Protein AF-A0ABC8S1B5-F1 (afdb_monomer)

Radius of gyration: 16.64 Å; Cα contacts (8 Å, |Δi|>4): 129; chains: 1; bounding box: 40×31×51 Å

Structure (mmCIF, N/CA/C/O backbone):
data_AF-A0ABC8S1B5-F1
#
_entry.id   AF-A0ABC8S1B5-F1
#
loop_
_atom_site.group_PDB
_atom_site.id
_atom_site.type_symbol
_atom_site.label_atom_id
_atom_site.label_alt_id
_atom_site.label_comp_id
_atom_site.label_asym_id
_atom_site.label_entity_id
_a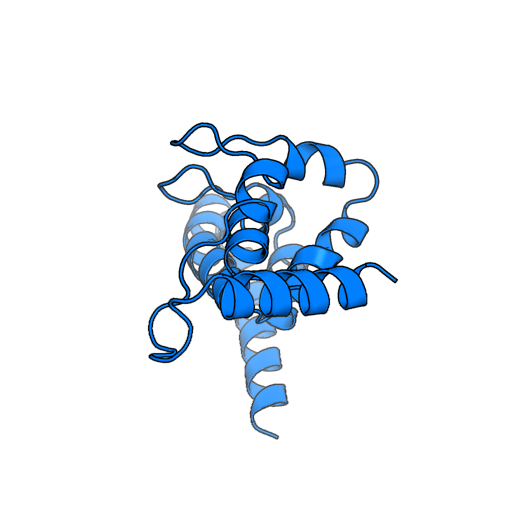tom_site.label_seq_id
_atom_site.pdbx_PDB_ins_code
_atom_site.Cartn_x
_atom_site.Cartn_y
_atom_site.Cartn_z
_atom_site.occupancy
_atom_site.B_iso_or_equiv
_atom_site.auth_seq_id
_atom_site.auth_comp_id
_atom_site.auth_asym_id
_atom_site.auth_atom_id
_atom_site.pdbx_PDB_model_num
ATOM 1 N N . MET A 1 1 ? -24.328 5.569 -9.642 1.00 61.81 1 MET A N 1
ATOM 2 C CA . MET A 1 1 ? -25.009 5.426 -8.334 1.00 61.81 1 MET A CA 1
ATOM 3 C C . MET A 1 1 ? -24.309 4.412 -7.417 1.00 61.81 1 MET A C 1
ATOM 5 O O . MET A 1 1 ? -23.903 4.820 -6.341 1.00 61.81 1 MET A O 1
ATOM 9 N N . MET A 1 2 ? -24.075 3.150 -7.817 1.00 75.75 2 MET A N 1
ATOM 10 C CA . MET A 1 2 ? -23.430 2.131 -6.950 1.00 75.75 2 MET A CA 1
ATOM 11 C C . MET A 1 2 ? -21.993 2.466 -6.495 1.00 75.75 2 MET A C 1
ATOM 13 O O . MET A 1 2 ? -21.678 2.296 -5.325 1.00 75.75 2 MET A O 1
ATOM 17 N N . HIS A 1 3 ? -21.146 3.013 -7.377 1.00 82.62 3 HIS A N 1
ATOM 18 C CA . HIS A 1 3 ? -19.758 3.378 -7.037 1.00 82.62 3 HIS A CA 1
ATOM 19 C C . HIS A 1 3 ? -19.662 4.420 -5.908 1.00 82.62 3 HIS A C 1
ATOM 21 O O . HIS A 1 3 ? -18.825 4.318 -5.022 1.00 82.62 3 HIS A O 1
ATOM 27 N N . HIS A 1 4 ? -20.565 5.404 -5.909 1.00 86.19 4 HIS A N 1
ATOM 28 C CA . HIS A 1 4 ? -20.607 6.444 -4.882 1.00 86.19 4 HIS A CA 1
ATOM 29 C C . HIS A 1 4 ? -20.958 5.872 -3.502 1.00 86.19 4 HIS A C 1
ATOM 31 O O . HIS A 1 4 ? -20.300 6.191 -2.519 1.00 86.19 4 HIS A O 1
ATOM 37 N N . HIS A 1 5 ? -21.939 4.966 -3.442 1.00 89.88 5 HIS A N 1
ATOM 38 C CA . HIS A 1 5 ? -22.313 4.295 -2.195 1.00 89.88 5 HIS A CA 1
ATOM 39 C C . HIS A 1 5 ? -21.187 3.396 -1.671 1.00 89.88 5 HIS A C 1
ATOM 41 O O . HIS A 1 5 ? -20.960 3.351 -0.467 1.00 89.88 5 HIS A O 1
ATOM 47 N N . ALA A 1 6 ? -20.448 2.725 -2.563 1.00 91.25 6 ALA A N 1
ATOM 48 C CA . ALA A 1 6 ? -19.286 1.930 -2.174 1.00 91.25 6 ALA A CA 1
ATOM 49 C C . ALA A 1 6 ? -18.193 2.794 -1.522 1.00 91.25 6 ALA A C 1
ATOM 51 O O . ALA A 1 6 ? -17.674 2.421 -0.475 1.00 91.25 6 ALA A O 1
ATOM 52 N N . ILE A 1 7 ? -17.892 3.972 -2.084 1.00 92.06 7 ILE A N 1
ATOM 53 C CA . ILE A 1 7 ? -16.918 4.905 -1.493 1.00 92.06 7 ILE A CA 1
ATOM 54 C C . ILE A 1 7 ? -17.393 5.415 -0.129 1.00 92.06 7 ILE A C 1
ATOM 56 O O . ILE A 1 7 ? -16.609 5.439 0.816 1.00 92.06 7 ILE A O 1
ATOM 60 N N . LEU A 1 8 ? -18.668 5.797 0.001 1.00 94.44 8 LEU A N 1
ATOM 61 C CA . LEU A 1 8 ? -19.220 6.246 1.285 1.00 94.44 8 LEU A CA 1
ATOM 62 C C . LEU A 1 8 ? -19.135 5.159 2.360 1.00 94.44 8 LEU A C 1
ATOM 64 O O . LEU A 1 8 ? -18.827 5.454 3.512 1.00 94.44 8 LEU A O 1
ATOM 68 N N . LEU A 1 9 ? -19.364 3.901 1.982 1.00 95.12 9 LEU A N 1
ATOM 69 C CA . LEU A 1 9 ? -19.207 2.781 2.899 1.00 95.12 9 LEU A CA 1
ATOM 70 C C . LEU A 1 9 ? -17.746 2.604 3.329 1.00 95.12 9 LEU A C 1
ATOM 72 O O . LEU A 1 9 ? -17.494 2.382 4.507 1.00 95.12 9 LEU A O 1
ATOM 76 N N . VAL A 1 10 ? -16.785 2.720 2.406 1.00 95.56 10 VAL A N 1
ATOM 77 C CA . VAL A 1 10 ? -15.352 2.640 2.741 1.00 95.56 10 VAL A CA 1
ATOM 78 C C . VAL A 1 10 ? -14.962 3.746 3.720 1.00 95.56 10 VAL A C 1
ATOM 80 O O . VAL A 1 10 ? -14.342 3.438 4.732 1.00 95.56 10 VAL A O 1
ATOM 83 N N . LYS A 1 11 ? -15.402 4.988 3.478 1.00 96.06 11 LYS A N 1
ATOM 84 C CA . LYS A 1 11 ? -15.208 6.126 4.394 1.00 96.06 11 LYS A CA 1
ATOM 85 C C . LYS A 1 11 ? -15.702 5.816 5.800 1.00 96.06 11 LYS A C 1
ATOM 87 O O . LYS A 1 11 ? -14.932 5.857 6.753 1.00 96.06 11 LYS A O 1
ATOM 92 N N . TYR A 1 12 ? -16.965 5.410 5.906 1.00 96.62 12 TYR A N 1
ATOM 93 C CA . TYR A 1 12 ? -17.574 5.056 7.183 1.00 96.62 12 TYR A CA 1
ATOM 94 C C . TYR A 1 12 ? -16.818 3.924 7.896 1.00 96.62 12 TYR A C 1
ATOM 96 O O . TYR A 1 12 ? -16.523 4.011 9.085 1.00 96.62 12 TYR A O 1
ATOM 104 N N . LEU A 1 13 ? -16.448 2.863 7.172 1.00 96.00 13 LEU A N 1
ATOM 105 C CA . LEU A 1 13 ? -15.699 1.747 7.751 1.00 96.00 13 LEU A CA 1
ATOM 106 C C . LEU A 1 13 ? -14.308 2.173 8.231 1.00 96.00 13 LEU A C 1
ATOM 108 O O . LEU A 1 13 ? -13.866 1.704 9.280 1.00 96.00 13 LEU A O 1
ATOM 112 N N . CYS A 1 14 ? -13.621 3.047 7.495 1.00 95.69 14 CYS A N 1
ATOM 113 C CA . CYS A 1 14 ? -12.343 3.612 7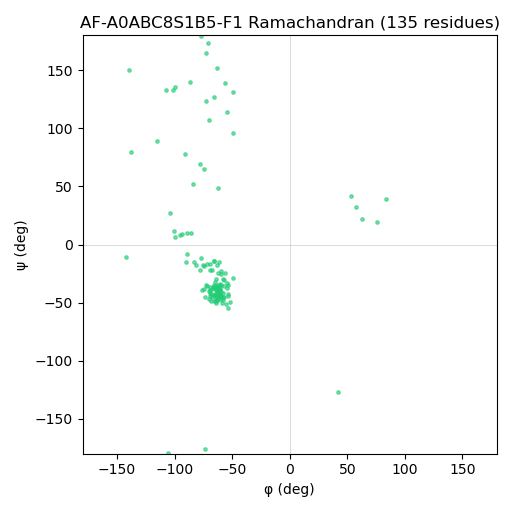.912 1.00 95.69 14 CYS A CA 1
ATOM 114 C C . CYS A 1 14 ? -12.501 4.434 9.197 1.00 95.69 14 CYS A C 1
ATOM 116 O O . CYS A 1 14 ? -11.770 4.173 10.153 1.00 95.69 14 CYS A O 1
ATOM 118 N N . GLU A 1 15 ? -13.494 5.325 9.264 1.00 95.56 15 GLU A N 1
ATOM 119 C CA . GLU A 1 15 ? -13.811 6.130 10.452 1.00 95.56 15 GLU A CA 1
ATOM 120 C C . GLU A 1 15 ? -14.116 5.275 11.690 1.00 95.56 15 GLU A C 1
ATOM 122 O O . GLU A 1 15 ? -13.650 5.584 12.786 1.00 95.56 15 GLU A O 1
ATOM 127 N N . GLU A 1 16 ? -14.869 4.183 11.548 1.00 96.25 16 GLU A N 1
ATOM 128 C CA . GLU A 1 16 ? -15.133 3.276 12.672 1.00 96.25 16 GLU A CA 1
ATOM 129 C C . GLU A 1 16 ? -13.897 2.452 13.055 1.00 96.25 16 GLU A C 1
ATOM 131 O O . GLU A 1 16 ? -13.647 2.205 14.235 1.00 96.25 16 GLU A O 1
ATOM 136 N N . THR A 1 17 ? -13.082 2.054 12.075 1.00 94.88 17 THR A N 1
ATOM 137 C CA . THR A 1 17 ? -11.883 1.242 12.322 1.00 94.88 17 THR A CA 1
ATOM 138 C C . THR A 1 17 ? -10.819 2.022 13.089 1.00 94.88 17 THR A C 1
ATOM 140 O O . THR A 1 17 ? -10.177 1.455 13.971 1.00 94.88 17 THR A O 1
ATOM 143 N N . ILE A 1 18 ? -10.637 3.315 12.804 1.00 93.88 18 ILE A N 1
ATOM 144 C CA . ILE A 1 18 ? -9.637 4.147 13.496 1.00 93.88 18 ILE A CA 1
ATOM 145 C C . ILE A 1 18 ? -10.015 4.483 14.945 1.00 93.88 18 ILE A C 1
ATOM 147 O O . ILE A 1 18 ? -9.144 4.888 15.711 1.00 93.88 18 ILE A O 1
ATOM 151 N N . LYS A 1 19 ? -11.287 4.312 15.336 1.00 95.50 19 LYS A N 1
ATOM 152 C CA . LYS A 1 19 ? -11.735 4.454 16.734 1.00 95.50 19 LYS A CA 1
ATOM 153 C C . LYS A 1 19 ? -11.311 3.272 17.608 1.00 95.50 19 LYS A C 1
ATOM 155 O O . LYS A 1 19 ? -11.334 3.384 18.832 1.00 95.50 19 LYS A O 1
ATOM 160 N N . LEU A 1 20 ? -10.966 2.138 16.994 1.00 94.44 20 LEU A N 1
ATOM 161 C CA . LEU A 1 20 ? -10.400 0.986 17.691 1.00 94.44 20 LEU A CA 1
ATOM 162 C C . LEU A 1 20 ? -8.964 1.288 18.138 1.00 94.44 20 LEU A C 1
ATOM 164 O O . LEU A 1 20 ? -8.373 2.304 17.772 1.00 94.44 20 LEU A O 1
ATOM 168 N N . ASP A 1 21 ? -8.363 0.386 18.913 1.00 94.69 21 ASP A N 1
ATOM 169 C CA . ASP A 1 21 ? -6.940 0.511 19.198 1.00 94.69 21 ASP A CA 1
ATOM 170 C C . ASP A 1 21 ? -6.102 0.387 17.914 1.00 94.69 21 ASP A C 1
ATOM 172 O O . ASP A 1 21 ? -6.457 -0.286 16.940 1.00 94.69 21 ASP A O 1
ATOM 176 N N . HIS A 1 22 ? -4.939 1.036 17.933 1.00 93.38 22 HIS A N 1
ATOM 177 C CA . HIS A 1 22 ? -4.052 1.128 16.778 1.00 93.38 22 HIS A CA 1
ATOM 178 C C . HIS A 1 22 ? -3.610 -0.250 16.243 1.00 93.38 22 HIS A C 1
ATOM 180 O O . HIS A 1 22 ? -3.345 -0.398 15.047 1.00 93.38 22 HIS A O 1
ATOM 186 N N . VAL A 1 23 ? -3.513 -1.274 17.101 1.00 94.62 23 VAL A N 1
ATOM 187 C CA . VAL A 1 23 ? -3.090 -2.623 16.695 1.00 94.62 23 VAL A CA 1
ATOM 188 C C . VAL A 1 23 ? -4.211 -3.318 15.924 1.00 94.62 23 VAL A C 1
ATOM 190 O O . VAL A 1 23 ? -3.954 -3.876 14.850 1.00 94.62 23 VAL A O 1
ATOM 193 N N . LEU A 1 24 ? -5.451 -3.239 16.413 1.00 95.44 24 LEU A N 1
ATOM 194 C CA . LEU A 1 24 ? -6.621 -3.758 15.707 1.00 95.44 24 LEU A CA 1
ATOM 195 C C . LEU A 1 24 ? -6.855 -3.029 14.384 1.00 95.44 24 LEU A C 1
ATOM 197 O O . LEU A 1 24 ? -7.000 -3.694 13.356 1.00 95.44 24 LEU A O 1
ATOM 201 N N . ALA A 1 25 ? -6.807 -1.694 14.379 1.00 95.56 25 ALA A N 1
ATOM 202 C CA . ALA A 1 25 ? -6.964 -0.899 13.162 1.00 95.56 25 ALA A CA 1
ATOM 203 C C . ALA A 1 25 ? -5.929 -1.292 12.094 1.00 95.56 25 ALA A C 1
ATOM 205 O O . ALA A 1 25 ? -6.273 -1.554 10.939 1.00 95.56 25 ALA A O 1
ATOM 206 N N . SER A 1 26 ? -4.665 -1.441 12.502 1.00 95.38 26 SER A N 1
ATOM 207 C CA . SER A 1 26 ? -3.585 -1.889 11.620 1.00 95.38 26 SER A CA 1
ATOM 208 C C . SER A 1 26 ? -3.835 -3.284 11.043 1.00 95.38 26 SER A C 1
ATOM 210 O O . SER A 1 26 ? -3.654 -3.513 9.843 1.00 95.38 26 SER A O 1
ATOM 212 N N . SER A 1 27 ? -4.303 -4.218 11.873 1.00 95.31 27 SER A N 1
ATOM 213 C CA . SER A 1 27 ? -4.641 -5.578 11.441 1.00 95.31 27 SER A CA 1
ATOM 214 C C . SER A 1 27 ? -5.779 -5.589 10.413 1.00 95.31 27 SER A C 1
ATOM 216 O O . SER A 1 27 ? -5.677 -6.265 9.383 1.00 95.31 27 SER A O 1
ATOM 218 N N . ILE A 1 28 ? -6.830 -4.798 10.656 1.00 96.69 28 ILE A N 1
ATOM 219 C CA . ILE A 1 28 ? -8.024 -4.724 9.807 1.00 96.69 28 ILE A CA 1
ATOM 220 C C . ILE A 1 28 ? -7.694 -4.082 8.458 1.00 96.69 28 ILE A C 1
ATOM 222 O O . ILE A 1 28 ? -8.037 -4.647 7.420 1.00 96.69 28 ILE A O 1
ATOM 226 N N . LEU A 1 29 ? -6.995 -2.942 8.452 1.00 97.44 29 LEU A N 1
ATOM 227 C CA . LEU A 1 29 ? -6.743 -2.150 7.240 1.00 97.44 29 LEU A CA 1
ATOM 228 C C . LEU A 1 29 ? -5.636 -2.729 6.349 1.00 97.44 29 LEU A C 1
ATOM 230 O O . LEU A 1 29 ? -5.619 -2.484 5.139 1.00 97.44 29 LEU A O 1
ATOM 234 N N . LYS A 1 30 ? -4.733 -3.550 6.904 1.00 97.31 30 LYS A N 1
ATOM 235 C CA . LYS A 1 30 ? -3.592 -4.099 6.159 1.00 97.31 30 LYS A CA 1
ATOM 236 C C . LYS A 1 30 ? -4.001 -4.909 4.935 1.00 97.31 30 LYS A C 1
ATOM 238 O O . LYS A 1 30 ? -3.449 -4.706 3.856 1.00 97.31 30 LYS A O 1
ATOM 243 N N . LYS A 1 31 ? -4.917 -5.867 5.073 1.00 96.75 31 LYS A N 1
ATOM 244 C CA . LYS A 1 31 ? -5.308 -6.731 3.945 1.00 96.75 31 LYS A CA 1
ATOM 245 C C . LYS A 1 31 ? -6.106 -5.965 2.869 1.00 96.75 31 LYS A C 1
ATOM 247 O O . LYS A 1 31 ? -5.737 -6.098 1.701 1.00 96.75 31 LYS A O 1
ATOM 252 N N . PRO A 1 32 ? -7.124 -5.152 3.215 1.00 97.69 32 PRO A N 1
ATOM 253 C CA . PRO A 1 32 ? -7.841 -4.303 2.265 1.00 97.69 32 PRO A CA 1
ATOM 254 C C . PRO A 1 32 ? -6.929 -3.395 1.441 1.00 97.69 32 PRO A C 1
ATOM 256 O O . PRO A 1 32 ? -7.080 -3.369 0.223 1.00 97.69 32 PRO A O 1
ATOM 259 N N . LEU A 1 33 ? -5.936 -2.743 2.061 1.00 98.38 33 LEU A N 1
ATOM 260 C CA . LEU A 1 33 ? -4.993 -1.868 1.354 1.00 98.38 33 LEU A CA 1
ATOM 261 C C . LEU A 1 33 ? -4.282 -2.592 0.201 1.00 98.38 33 LEU A C 1
ATOM 263 O O . LEU A 1 33 ? -4.275 -2.125 -0.937 1.00 98.38 33 LEU A O 1
ATOM 267 N N . HIS A 1 34 ? -3.708 -3.765 0.479 1.00 98.12 34 HIS A N 1
ATOM 268 C CA . HIS A 1 34 ? -2.983 -4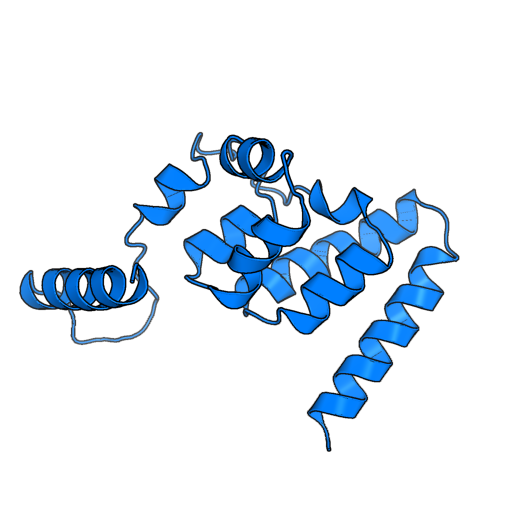.539 -0.529 1.00 98.12 34 HIS A CA 1
ATOM 269 C C . HIS A 1 34 ? -3.910 -5.068 -1.636 1.00 98.12 34 HIS A C 1
ATOM 271 O O . HIS A 1 34 ? -3.518 -5.098 -2.801 1.00 98.12 34 HIS A O 1
ATOM 277 N N . ILE A 1 35 ? -5.143 -5.461 -1.295 1.00 97.88 35 ILE A N 1
ATOM 278 C CA . ILE A 1 35 ? -6.143 -5.905 -2.279 1.00 97.88 35 ILE A CA 1
ATOM 279 C C . ILE A 1 35 ? -6.574 -4.738 -3.172 1.00 97.88 35 ILE A C 1
ATOM 281 O O . ILE A 1 35 ? -6.637 -4.896 -4.392 1.00 97.88 35 ILE A O 1
ATOM 285 N N . ALA A 1 36 ? -6.846 -3.569 -2.592 1.00 97.81 36 ALA A N 1
ATOM 286 C CA . ALA A 1 36 ? -7.202 -2.371 -3.342 1.00 97.81 36 ALA A CA 1
ATOM 287 C C . ALA A 1 36 ? -6.078 -1.980 -4.313 1.00 97.81 36 ALA A C 1
ATOM 289 O O . ALA A 1 36 ? -6.335 -1.757 -5.499 1.00 97.81 36 ALA A O 1
ATOM 290 N N . ALA A 1 37 ? -4.824 -2.026 -3.851 1.00 97.81 37 ALA A N 1
ATOM 291 C CA . ALA A 1 37 ? -3.656 -1.771 -4.685 1.00 97.81 37 ALA A CA 1
ATOM 292 C C . ALA A 1 37 ? -3.495 -2.781 -5.833 1.00 97.81 37 ALA A C 1
ATOM 294 O O . ALA A 1 37 ? -3.197 -2.373 -6.951 1.00 97.81 37 ALA A O 1
ATOM 295 N N . ALA A 1 38 ? -3.751 -4.075 -5.607 1.00 96.31 38 ALA A N 1
ATOM 296 C CA . ALA A 1 38 ? -3.712 -5.098 -6.663 1.00 96.31 38 ALA A CA 1
ATOM 297 C C . AL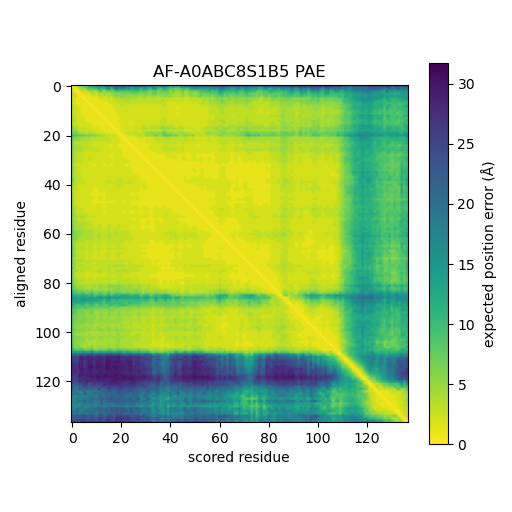A A 1 38 ? -4.780 -4.880 -7.747 1.00 96.31 38 ALA A C 1
ATOM 299 O O . ALA A 1 38 ? -4.541 -5.128 -8.933 1.00 96.31 38 ALA A O 1
ATOM 300 N N . ASN A 1 39 ? -5.958 -4.395 -7.351 1.00 95.38 39 ASN A N 1
ATOM 301 C CA . ASN A 1 39 ? -7.093 -4.182 -8.249 1.00 95.38 39 ASN A CA 1
ATOM 302 C C . ASN A 1 39 ? -7.114 -2.790 -8.898 1.00 95.38 39 ASN A C 1
ATOM 304 O O . ASN A 1 39 ? -7.907 -2.558 -9.804 1.00 95.38 39 ASN A O 1
ATOM 308 N N . GLY A 1 40 ? -6.240 -1.871 -8.477 1.00 94.69 40 GLY A N 1
ATOM 309 C CA . GLY A 1 40 ? -6.233 -0.497 -8.983 1.00 94.69 40 GLY A CA 1
ATOM 310 C C . GLY A 1 40 ? -7.352 0.384 -8.421 1.00 94.69 40 GLY A C 1
ATOM 311 O O . GLY A 1 40 ? -7.662 1.410 -9.020 1.00 94.69 40 GLY A O 1
ATOM 312 N N . ALA A 1 41 ? -7.953 0.001 -7.290 1.00 96.81 41 ALA A N 1
ATOM 313 C CA . ALA A 1 41 ? -9.000 0.763 -6.608 1.00 96.81 41 ALA A CA 1
ATOM 314 C C . ALA A 1 41 ? -8.387 1.933 -5.816 1.00 96.81 41 ALA A C 1
ATOM 316 O O . ALA A 1 41 ? -8.318 1.898 -4.586 1.00 96.81 41 ALA A O 1
ATOM 317 N N . HIS A 1 42 ? -7.871 2.932 -6.536 1.00 96.56 42 HIS A N 1
ATOM 318 C CA . HIS A 1 42 ? -7.134 4.061 -5.963 1.00 96.56 42 HIS A CA 1
ATOM 319 C C . HIS A 1 42 ? -7.925 4.843 -4.912 1.00 96.56 42 HIS A C 1
ATOM 321 O O . HIS A 1 42 ? -7.346 5.189 -3.893 1.00 96.56 42 HIS A O 1
ATOM 327 N N . GLU A 1 43 ? -9.239 4.998 -5.072 1.00 96.25 43 GLU A N 1
ATOM 328 C CA . GLU A 1 43 ? -10.097 5.705 -4.115 1.00 96.25 43 GLU A CA 1
ATOM 329 C C . GLU A 1 43 ? -10.105 5.023 -2.738 1.00 96.25 43 GLU A C 1
ATOM 331 O O . GLU A 1 43 ? -10.153 5.680 -1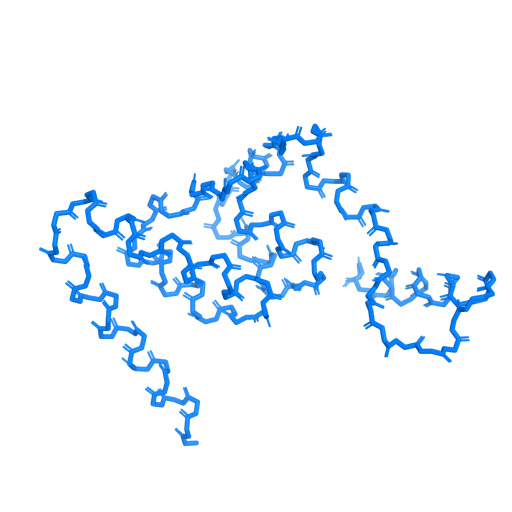.704 1.00 96.25 43 GLU A O 1
ATOM 336 N N . VAL A 1 44 ? -10.029 3.687 -2.713 1.00 97.44 44 VAL A N 1
ATOM 337 C CA . VAL A 1 44 ? -9.956 2.912 -1.464 1.00 97.44 44 VAL A CA 1
ATOM 338 C C . VAL A 1 44 ? -8.571 3.030 -0.836 1.00 97.44 44 VAL A C 1
ATOM 340 O O . VAL A 1 44 ? -8.450 3.101 0.384 1.00 97.44 44 VAL A O 1
ATOM 343 N N . VAL A 1 45 ? -7.519 3.042 -1.660 1.00 97.94 45 VAL A N 1
ATOM 344 C CA . VAL A 1 45 ? -6.143 3.228 -1.180 1.00 97.94 45 VAL A CA 1
ATOM 345 C C . VAL A 1 45 ? -5.989 4.617 -0.560 1.00 97.94 45 VAL A C 1
ATOM 347 O O . VAL A 1 45 ? -5.498 4.715 0.560 1.00 97.94 45 VAL A O 1
ATOM 350 N 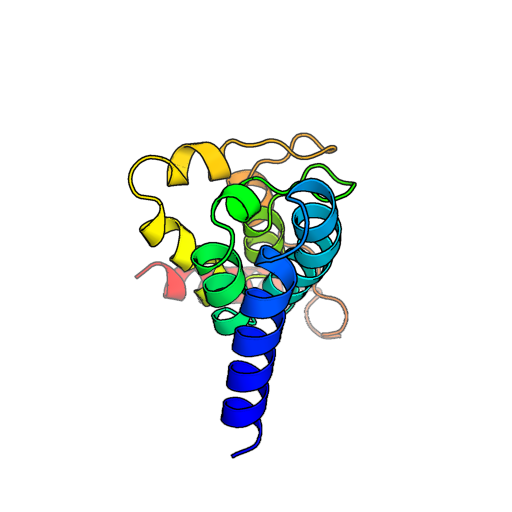N . GLU A 1 46 ? -6.460 5.661 -1.242 1.00 96.81 46 GLU A N 1
ATOM 351 C CA . GLU A 1 46 ? -6.460 7.039 -0.744 1.00 96.81 46 GLU A CA 1
ATOM 352 C C . GLU A 1 46 ? -7.217 7.162 0.576 1.00 96.81 46 GLU A C 1
ATOM 354 O O . GLU A 1 46 ? -6.673 7.711 1.529 1.00 96.81 46 GLU A O 1
ATOM 359 N N . GLU A 1 47 ? -8.421 6.595 0.675 1.00 96.94 47 GLU A N 1
ATOM 360 C CA . GLU A 1 47 ? -9.223 6.695 1.896 1.00 96.94 47 GLU A CA 1
ATOM 361 C C . GLU A 1 47 ? -8.551 6.018 3.102 1.00 96.94 47 GLU A C 1
ATOM 363 O O . GLU A 1 47 ? -8.515 6.574 4.203 1.00 96.94 47 GLU A O 1
ATOM 368 N N . ILE A 1 48 ? -7.958 4.836 2.895 1.00 97.44 48 ILE A N 1
ATOM 369 C CA . ILE A 1 48 ? -7.222 4.128 3.950 1.00 97.44 48 ILE A CA 1
ATOM 370 C C . ILE A 1 48 ? -5.989 4.928 4.381 1.00 97.44 48 ILE A C 1
ATOM 372 O O . ILE A 1 48 ? -5.717 5.019 5.577 1.00 97.44 48 ILE A O 1
ATOM 376 N N . LEU A 1 49 ? -5.236 5.493 3.434 1.00 95.88 49 LEU A N 1
ATOM 377 C CA . LEU A 1 49 ? -4.033 6.276 3.727 1.00 95.88 49 LEU A CA 1
ATOM 378 C C . LEU A 1 49 ? -4.364 7.610 4.402 1.00 95.88 49 LEU A C 1
ATOM 380 O O . LEU A 1 49 ? -3.640 8.024 5.305 1.00 95.88 49 LEU A O 1
ATOM 384 N N . TYR A 1 50 ? -5.463 8.249 4.004 1.00 95.12 50 TYR A N 1
ATOM 385 C CA . TYR A 1 50 ? -5.966 9.467 4.629 1.00 95.12 50 TYR A CA 1
ATOM 386 C C . TYR A 1 50 ? -6.385 9.210 6.080 1.00 95.12 50 TYR A C 1
ATOM 388 O O . TYR A 1 50 ? -5.956 9.918 6.990 1.00 95.12 50 TYR A O 1
ATOM 396 N N . SER A 1 51 ? -7.167 8.152 6.307 1.00 95.31 51 SER A N 1
ATOM 397 C CA . SER A 1 51 ? -7.662 7.796 7.640 1.00 95.31 51 SER A CA 1
ATOM 398 C C . SER A 1 51 ? -6.571 7.223 8.553 1.00 95.31 51 SER A C 1
ATOM 400 O O . SER A 1 51 ? -6.594 7.441 9.764 1.00 95.31 51 SER A O 1
ATOM 402 N N . PHE A 1 52 ? -5.611 6.474 8.002 1.00 96.12 52 PHE A N 1
ATOM 403 C CA . PHE A 1 52 ? -4.561 5.798 8.765 1.00 96.12 52 PHE A CA 1
ATOM 404 C C . PHE A 1 52 ? -3.190 5.930 8.075 1.00 96.12 52 PHE A C 1
ATOM 406 O O . PHE A 1 52 ? -2.716 4.977 7.453 1.00 96.12 52 PHE A O 1
ATOM 413 N N . PRO A 1 53 ? -2.496 7.079 8.208 1.00 93.75 53 PRO A N 1
ATOM 414 C CA . PRO A 1 53 ? -1.269 7.370 7.453 1.00 93.75 53 PRO A CA 1
A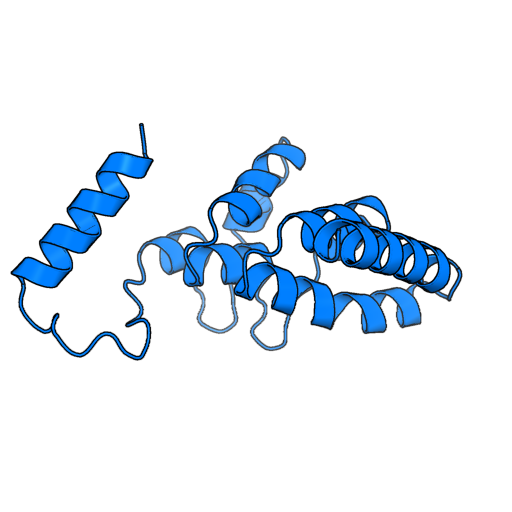TOM 415 C C . PRO A 1 53 ? -0.137 6.346 7.614 1.00 93.75 53 PRO A C 1
ATOM 417 O O . PRO A 1 53 ? 0.628 6.095 6.681 1.00 93.75 53 PRO A O 1
ATOM 420 N N . SER A 1 54 ? -0.039 5.685 8.774 1.00 93.94 54 SER A N 1
ATOM 421 C CA . SER A 1 54 ? 0.961 4.631 9.007 1.00 93.94 54 SER A CA 1
ATOM 422 C C . SER A 1 54 ? 0.736 3.381 8.137 1.00 93.94 54 SER A C 1
ATOM 424 O O . SER A 1 54 ? 1.662 2.582 7.967 1.00 93.94 54 SER A O 1
ATOM 426 N N . ALA A 1 55 ? -0.439 3.244 7.504 1.00 95.88 55 ALA A N 1
ATOM 427 C CA . ALA A 1 55 ? -0.738 2.199 6.527 1.00 95.88 55 ALA A CA 1
ATOM 428 C C . ALA A 1 55 ? 0.194 2.227 5.309 1.00 95.88 55 ALA A C 1
ATOM 430 O O . ALA A 1 55 ? 0.437 1.175 4.712 1.00 95.88 55 ALA A O 1
ATOM 431 N N . ALA A 1 56 ? 0.781 3.384 4.980 1.00 94.88 56 ALA A N 1
ATOM 432 C CA . ALA A 1 56 ? 1.770 3.509 3.908 1.00 94.88 56 ALA A CA 1
ATOM 433 C C . ALA A 1 56 ? 2.977 2.570 4.092 1.00 94.88 56 ALA A C 1
ATOM 435 O O . ALA A 1 56 ? 3.604 2.182 3.110 1.00 94.88 56 ALA A O 1
ATOM 436 N N . TYR A 1 57 ? 3.266 2.166 5.335 1.00 95.12 57 TYR A N 1
ATOM 437 C CA . TYR A 1 57 ? 4.373 1.280 5.708 1.00 95.12 57 TYR A CA 1
ATOM 438 C C . TYR A 1 57 ? 3.945 -0.178 5.915 1.00 95.12 57 TYR A C 1
ATOM 440 O O . TYR A 1 57 ? 4.742 -1.008 6.365 1.00 95.12 57 TYR A O 1
ATOM 448 N N . PHE A 1 58 ? 2.691 -0.529 5.627 1.00 96.94 58 PHE A N 1
ATOM 449 C CA . PHE A 1 58 ? 2.243 -1.903 5.780 1.00 96.94 58 PHE A CA 1
ATOM 450 C C . PHE A 1 58 ? 2.945 -2.833 4.806 1.00 96.94 58 PHE A C 1
ATOM 452 O O . PHE A 1 58 ? 2.901 -2.662 3.594 1.00 96.94 58 PHE A O 1
ATOM 459 N N . LEU A 1 59 ? 3.524 -3.883 5.378 1.00 96.62 59 LEU A N 1
ATOM 460 C CA . LEU A 1 59 ? 4.112 -4.983 4.641 1.00 96.62 59 LEU A CA 1
ATOM 461 C C . LEU A 1 59 ? 3.151 -6.171 4.636 1.00 96.62 59 LEU A C 1
ATOM 463 O O . LEU A 1 59 ? 2.621 -6.565 5.687 1.00 96.62 59 LEU A O 1
ATOM 467 N N . ASN A 1 60 ? 2.948 -6.757 3.458 1.00 95.38 60 ASN A N 1
ATOM 468 C CA . ASN A 1 60 ? 2.335 -8.076 3.327 1.00 95.38 60 ASN A CA 1
ATOM 469 C C . ASN A 1 60 ? 3.318 -9.193 3.755 1.00 95.38 60 ASN A C 1
ATOM 471 O O . ASN A 1 60 ? 4.440 -8.941 4.202 1.00 95.38 60 ASN A O 1
ATOM 475 N N . LYS A 1 61 ? 2.910 -10.461 3.603 1.00 95.50 61 LYS A N 1
ATOM 476 C CA . LYS A 1 61 ? 3.744 -11.626 3.960 1.00 95.50 61 LYS A CA 1
ATOM 477 C C . LYS A 1 61 ? 5.039 -11.722 3.138 1.00 95.50 61 LYS A C 1
ATOM 479 O O . LYS A 1 61 ? 6.008 -12.310 3.605 1.00 95.50 61 LYS A O 1
ATOM 484 N N . GLN A 1 62 ? 5.063 -11.133 1.946 1.00 95.31 62 GLN A N 1
ATOM 485 C CA . GLN A 1 62 ? 6.203 -11.068 1.032 1.00 95.31 62 GLN A CA 1
ATOM 486 C C . GLN A 1 62 ? 7.088 -9.835 1.277 1.00 95.31 62 GLN A C 1
ATOM 488 O O . GLN A 1 62 ? 7.986 -9.577 0.481 1.00 95.31 62 GLN A O 1
ATOM 493 N N . LYS A 1 63 ? 6.874 -9.082 2.368 1.00 95.88 63 LYS A N 1
ATOM 494 C CA . LYS A 1 63 ? 7.549 -7.800 2.645 1.00 95.88 63 LYS A CA 1
ATOM 495 C C . LYS A 1 63 ? 7.347 -6.754 1.543 1.00 95.88 63 LYS A C 1
ATOM 497 O O . LYS A 1 63 ? 8.213 -5.925 1.295 1.00 95.88 63 LYS A O 1
ATOM 502 N N . GLN A 1 64 ? 6.192 -6.779 0.892 1.00 95.75 64 GLN A N 1
ATOM 503 C CA . GLN A 1 64 ? 5.826 -5.809 -0.131 1.00 95.75 64 GLN A CA 1
ATOM 504 C C . GLN A 1 64 ? 4.906 -4.748 0.463 1.00 95.75 64 GLN A C 1
ATOM 506 O O . GLN A 1 64 ? 3.951 -5.078 1.166 1.00 95.75 64 GLN A O 1
ATOM 511 N N . LEU A 1 65 ? 5.192 -3.489 0.135 1.00 96.69 65 LEU A N 1
ATOM 512 C CA . LEU A 1 65 ? 4.256 -2.372 0.290 1.00 96.69 65 LEU A CA 1
ATOM 513 C C . LEU A 1 65 ? 3.140 -2.445 -0.757 1.00 96.69 65 LEU A C 1
ATOM 515 O O . LEU A 1 65 ? 3.303 -3.069 -1.809 1.00 96.69 65 LEU A O 1
ATOM 519 N N . PHE A 1 66 ? 2.063 -1.688 -0.542 1.00 96.69 66 PHE A N 1
ATOM 520 C CA . PHE A 1 66 ? 1.011 -1.503 -1.547 1.00 96.69 66 PHE A CA 1
ATOM 521 C C . PHE A 1 66 ? 1.567 -1.007 -2.900 1.00 96.69 66 PHE A C 1
ATOM 523 O O . PHE A 1 66 ? 1.103 -1.454 -3.946 1.00 96.69 66 PHE A O 1
ATOM 530 N N . LEU A 1 67 ? 2.618 -0.173 -2.891 1.00 95.12 67 LEU A N 1
ATOM 531 C CA . LEU A 1 67 ? 3.289 0.307 -4.107 1.00 95.12 67 LEU A CA 1
ATOM 532 C C . LEU A 1 67 ? 3.949 -0.816 -4.916 1.00 95.12 67 LEU A C 1
ATOM 534 O O . LEU A 1 67 ? 3.843 -0.817 -6.136 1.00 95.12 67 LEU A O 1
ATOM 538 N N . HIS A 1 68 ? 4.567 -1.811 -4.270 1.00 95.31 68 HIS A N 1
ATOM 539 C CA . HIS A 1 68 ? 5.139 -2.965 -4.979 1.00 95.31 68 HIS A CA 1
ATOM 540 C C . HIS A 1 68 ? 4.046 -3.730 -5.727 1.00 95.31 68 HIS A C 1
ATOM 542 O O . HIS A 1 68 ? 4.212 -4.085 -6.892 1.00 95.31 68 HIS A O 1
ATOM 548 N N . ILE A 1 69 ? 2.906 -3.934 -5.063 1.00 95.31 69 ILE A N 1
ATOM 549 C CA . ILE A 1 69 ? 1.746 -4.603 -5.650 1.00 95.31 69 ILE A CA 1
ATOM 550 C C . ILE A 1 69 ? 1.194 -3.786 -6.822 1.00 95.31 69 ILE A C 1
ATOM 552 O O . ILE A 1 69 ? 0.930 -4.353 -7.882 1.00 95.31 69 ILE A O 1
ATOM 556 N N . ALA A 1 70 ? 1.055 -2.468 -6.658 1.00 94.75 70 ALA A N 1
ATOM 557 C CA . ALA A 1 70 ? 0.583 -1.577 -7.713 1.00 94.75 70 ALA A CA 1
ATOM 558 C C . ALA A 1 70 ? 1.505 -1.609 -8.944 1.00 94.75 70 ALA A C 1
ATOM 560 O O . ALA A 1 70 ? 1.015 -1.736 -10.066 1.00 94.75 70 ALA A O 1
ATOM 561 N N . ILE A 1 71 ? 2.827 -1.572 -8.740 1.00 93.00 71 ILE A N 1
ATOM 562 C CA . ILE A 1 71 ? 3.832 -1.639 -9.812 1.00 93.00 71 ILE A CA 1
ATOM 563 C C . ILE A 1 71 ? 3.765 -2.988 -10.542 1.00 93.00 71 ILE A C 1
ATOM 565 O O . ILE A 1 71 ? 3.654 -3.025 -11.772 1.00 93.00 71 ILE A O 1
ATOM 569 N N . ALA A 1 72 ? 3.773 -4.096 -9.794 1.00 91.44 72 ALA A N 1
ATOM 570 C CA . ALA A 1 72 ? 3.705 -5.442 -10.363 1.00 91.44 72 ALA A CA 1
ATOM 571 C C . ALA A 1 72 ? 2.422 -5.656 -11.191 1.00 91.44 72 ALA A C 1
ATOM 573 O O . ALA A 1 72 ? 2.458 -6.297 -12.235 1.00 91.44 72 ALA A O 1
ATOM 574 N N . ASN A 1 73 ? 1.301 -5.051 -10.778 1.00 88.88 73 ASN A N 1
ATOM 575 C CA . ASN A 1 73 ? 0.004 -5.158 -11.459 1.00 88.88 73 ASN A CA 1
ATOM 576 C C . ASN A 1 73 ? -0.289 -4.014 -12.449 1.00 88.88 73 ASN A C 1
ATOM 578 O O . ASN A 1 73 ? -1.417 -3.911 -12.936 1.00 88.88 73 ASN A O 1
ATOM 582 N N . ARG A 1 74 ? 0.684 -3.137 -12.739 1.00 89.88 74 ARG A N 1
ATOM 583 C CA . ARG A 1 74 ? 0.535 -1.984 -13.654 1.00 89.88 74 ARG A CA 1
ATOM 584 C C . ARG A 1 74 ? -0.659 -1.078 -13.304 1.00 89.88 74 ARG A C 1
ATOM 586 O O . ARG A 1 74 ? -1.405 -0.628 -14.173 1.00 89.88 74 ARG A O 1
ATOM 593 N N . ARG A 1 75 ? -0.867 -0.815 -12.011 1.00 94.06 75 ARG A N 1
ATOM 594 C CA . ARG A 1 75 ? -1.946 0.047 -11.499 1.00 94.06 75 ARG A CA 1
ATOM 595 C C . ARG A 1 75 ? -1.471 1.490 -11.371 1.00 94.06 75 ARG A C 1
ATOM 597 O O . ARG A 1 75 ? -1.179 1.960 -10.276 1.00 94.06 75 ARG A O 1
ATOM 604 N N . GLU A 1 76 ? -1.421 2.186 -12.502 1.00 91.56 76 GLU A N 1
ATOM 605 C CA . GLU A 1 76 ? -0.894 3.554 -12.620 1.00 91.56 76 GLU A CA 1
ATOM 606 C C . GLU A 1 76 ? -1.506 4.536 -11.610 1.00 91.56 76 GLU A C 1
ATOM 608 O O . GLU A 1 76 ? -0.780 5.190 -10.873 1.00 91.56 76 GLU A O 1
ATOM 613 N N . ARG A 1 77 ? -2.840 4.583 -11.486 1.00 94.81 77 ARG A N 1
ATOM 614 C CA . ARG A 1 77 ? -3.508 5.514 -10.557 1.00 94.81 77 ARG A CA 1
ATOM 615 C C . ARG A 1 77 ? -3.117 5.300 -9.096 1.00 94.81 77 ARG A C 1
ATOM 617 O O . ARG A 1 77 ? -3.023 6.263 -8.351 1.00 94.81 77 ARG A O 1
ATOM 624 N N . VAL A 1 78 ? -2.866 4.052 -8.697 1.00 96.00 78 VAL A N 1
ATOM 625 C CA . VAL A 1 78 ? -2.389 3.729 -7.344 1.00 96.00 78 VAL A CA 1
ATOM 626 C C . VAL A 1 78 ? -0.907 4.075 -7.204 1.00 96.00 78 VAL A C 1
ATOM 628 O O . VAL A 1 78 ? -0.494 4.572 -6.162 1.00 96.00 78 VAL A O 1
ATOM 631 N N . PHE A 1 79 ? -0.103 3.831 -8.243 1.00 93.06 79 PHE A N 1
ATOM 632 C CA . PHE A 1 79 ? 1.305 4.224 -8.258 1.00 93.06 79 PHE A CA 1
ATOM 633 C C . PHE A 1 79 ? 1.469 5.743 -8.133 1.00 93.06 79 PHE A C 1
ATOM 635 O O . PHE A 1 79 ? 2.284 6.186 -7.331 1.00 93.06 79 PHE A O 1
ATOM 642 N N . ASN A 1 80 ? 0.650 6.530 -8.835 1.00 93.00 80 ASN A N 1
ATOM 643 C CA . ASN A 1 80 ? 0.693 7.995 -8.812 1.00 93.00 80 ASN A CA 1
ATOM 644 C C . ASN A 1 80 ? 0.412 8.592 -7.419 1.00 93.00 80 ASN A C 1
ATOM 646 O O . ASN A 1 80 ? 0.773 9.738 -7.167 1.00 93.00 80 ASN A O 1
ATOM 650 N N . LEU A 1 81 ? -0.135 7.816 -6.476 1.00 93.12 81 LEU A N 1
ATOM 651 C CA . LEU A 1 81 ? -0.241 8.235 -5.073 1.00 93.12 81 LEU A CA 1
ATOM 652 C C . LEU A 1 81 ? 1.128 8.454 -4.423 1.00 93.12 81 LEU A C 1
ATOM 654 O O . LEU A 1 81 ? 1.216 9.147 -3.417 1.00 93.12 81 LEU A O 1
ATOM 658 N N . ILE A 1 82 ? 2.213 7.932 -5.006 1.00 90.06 82 ILE A N 1
ATOM 659 C CA . ILE A 1 82 ? 3.582 8.201 -4.556 1.00 90.06 82 ILE A CA 1
ATOM 660 C C . ILE A 1 82 ? 3.897 9.701 -4.481 1.00 90.06 82 ILE A C 1
ATOM 662 O O . ILE A 1 82 ? 4.628 10.120 -3.587 1.00 90.06 82 ILE A O 1
ATOM 666 N N . TYR A 1 83 ? 3.310 10.512 -5.368 1.00 89.19 83 TYR A N 1
ATOM 667 C CA . TYR A 1 83 ? 3.514 11.961 -5.392 1.00 89.19 83 TYR A CA 1
ATOM 668 C C . TYR A 1 83 ? 2.879 12.675 -4.192 1.00 89.19 83 TYR A C 1
ATOM 670 O O . TYR A 1 83 ? 3.258 13.801 -3.891 1.00 89.19 83 TYR A O 1
ATOM 678 N N . GLN A 1 84 ? 1.961 12.020 -3.474 1.00 87.62 84 GLN A N 1
ATOM 679 C CA . GLN A 1 84 ? 1.376 12.546 -2.236 1.00 87.62 84 GLN A CA 1
ATOM 680 C C . GLN A 1 84 ? 2.329 12.416 -1.035 1.00 87.62 84 GLN A C 1
ATOM 682 O O . GLN A 1 84 ? 2.075 13.005 0.010 1.00 87.62 84 GLN A O 1
ATOM 687 N N . PHE A 1 85 ? 3.423 11.657 -1.167 1.00 82.75 85 PHE A N 1
ATOM 688 C CA . PHE A 1 85 ? 4.381 11.397 -0.087 1.00 82.75 85 PHE A CA 1
ATOM 689 C C . PHE A 1 85 ? 5.657 12.246 -0.164 1.00 82.75 85 PHE A C 1
ATOM 691 O O . PHE A 1 85 ? 6.617 11.940 0.545 1.00 82.75 85 PHE A O 1
ATOM 698 N N . GLU A 1 86 ? 5.680 13.279 -1.014 1.00 81.00 86 GLU A N 1
ATOM 699 C CA . GLU A 1 86 ? 6.821 14.190 -1.198 1.00 81.00 86 GLU A CA 1
ATOM 700 C C . GLU A 1 86 ? 8.169 13.425 -1.232 1.00 81.00 86 GLU A C 1
ATOM 702 O O . GLU A 1 86 ? 8.324 12.439 -1.963 1.00 81.00 86 GLU A O 1
ATOM 707 N N . ASP A 1 87 ? 9.129 13.821 -0.393 1.00 75.94 87 ASP A N 1
ATOM 708 C CA . ASP A 1 87 ? 10.486 13.266 -0.324 1.00 75.94 87 ASP A CA 1
ATOM 709 C C . ASP A 1 87 ? 10.550 11.797 0.144 1.00 75.94 87 ASP A C 1
ATOM 711 O O . ASP A 1 87 ? 11.574 11.120 -0.020 1.00 75.94 87 ASP A O 1
ATOM 715 N N . LEU A 1 88 ? 9.466 11.258 0.715 1.00 79.25 88 LEU A N 1
ATOM 716 C CA . LEU A 1 88 ? 9.416 9.872 1.193 1.00 79.25 88 LEU A CA 1
ATOM 717 C C . LEU A 1 88 ? 9.138 8.869 0.067 1.00 79.25 88 LEU A C 1
ATOM 719 O O . LEU A 1 88 ? 9.458 7.685 0.219 1.00 79.25 88 LEU A O 1
ATOM 723 N N . GLY A 1 89 ? 8.626 9.316 -1.085 1.00 79.19 89 GLY A N 1
ATOM 724 C CA . GLY A 1 89 ? 8.321 8.442 -2.224 1.00 79.19 89 GLY A CA 1
ATOM 725 C C . GLY A 1 89 ? 9.520 7.587 -2.657 1.00 79.19 89 GLY A C 1
ATOM 726 O O . GLY A 1 89 ? 9.408 6.373 -2.855 1.00 79.19 89 GLY A O 1
ATOM 727 N N . HIS A 1 90 ? 10.713 8.186 -2.698 1.00 81.12 90 HIS A N 1
ATOM 728 C CA . HIS A 1 90 ? 11.951 7.479 -3.038 1.00 81.12 90 HIS A CA 1
ATOM 729 C C . HIS A 1 90 ? 12.322 6.384 -2.031 1.00 81.12 90 HIS A C 1
ATOM 731 O O . HIS A 1 90 ? 12.935 5.383 -2.411 1.00 81.12 90 HIS A O 1
ATOM 737 N N . GLN A 1 91 ? 11.951 6.536 -0.758 1.00 87.19 91 GLN A N 1
ATOM 738 C CA . GLN A 1 91 ? 12.207 5.515 0.257 1.00 87.19 91 GLN A CA 1
ATOM 739 C C . GLN A 1 91 ? 11.339 4.282 0.009 1.00 87.19 91 GLN A C 1
ATOM 741 O O . GLN A 1 91 ? 11.850 3.162 0.050 1.00 87.19 91 GLN A O 1
ATOM 746 N N . PHE A 1 92 ? 10.066 4.473 -0.346 1.00 88.25 92 PHE A N 1
ATOM 747 C CA . PHE A 1 92 ? 9.164 3.364 -0.656 1.00 88.25 92 PHE A CA 1
ATOM 748 C C . PHE A 1 92 ? 9.609 2.556 -1.877 1.00 88.25 92 PHE A C 1
ATOM 750 O O . PHE A 1 92 ? 9.510 1.329 -1.860 1.00 88.25 92 PHE A O 1
ATOM 757 N N . LEU A 1 93 ? 10.164 3.213 -2.902 1.00 88.25 93 LEU A N 1
ATOM 758 C CA . LEU A 1 93 ? 10.708 2.530 -4.084 1.00 88.25 93 LEU A CA 1
ATOM 759 C C . LEU A 1 93 ? 11.977 1.722 -3.794 1.00 88.25 93 LEU A C 1
ATOM 761 O O . LEU A 1 93 ? 12.300 0.811 -4.558 1.00 88.25 93 LEU A O 1
ATOM 765 N N . ARG A 1 94 ? 12.701 2.051 -2.716 1.00 91.69 94 ARG A N 1
ATOM 766 C CA . ARG A 1 94 ? 13.939 1.373 -2.297 1.00 91.69 94 ARG A CA 1
ATOM 767 C C . ARG A 1 94 ? 13.710 0.199 -1.353 1.00 91.69 94 ARG A C 1
ATOM 769 O O . ARG A 1 94 ? 14.645 -0.578 -1.155 1.00 91.69 94 ARG A O 1
ATOM 776 N N . VAL A 1 95 ? 12.519 0.074 -0.767 1.00 93.69 95 VAL A N 1
ATOM 777 C CA . VAL A 1 95 ? 12.162 -1.086 0.057 1.00 93.69 95 VAL A CA 1
ATOM 778 C C . VAL A 1 95 ? 12.345 -2.360 -0.770 1.00 93.69 95 VAL A C 1
ATOM 780 O O . VAL A 1 95 ? 12.060 -2.379 -1.964 1.00 93.69 95 VAL A O 1
ATOM 783 N N . ILE A 1 96 ? 12.885 -3.399 -0.133 1.00 95.25 96 ILE A N 1
ATOM 784 C CA . ILE A 1 96 ? 13.133 -4.698 -0.757 1.00 95.25 96 ILE A CA 1
ATOM 785 C C . ILE A 1 96 ? 12.143 -5.732 -0.234 1.00 95.25 96 ILE A C 1
ATOM 787 O O . ILE A 1 96 ? 11.939 -5.861 0.977 1.00 95.25 96 ILE A O 1
ATOM 791 N N . ASP A 1 97 ? 11.551 -6.481 -1.156 1.00 94.25 97 ASP A N 1
ATOM 792 C CA . ASP A 1 97 ? 10.693 -7.611 -0.833 1.00 94.25 97 ASP A CA 1
ATOM 793 C C . ASP A 1 97 ? 11.510 -8.850 -0.411 1.00 94.25 97 ASP A C 1
ATOM 795 O O . ASP A 1 97 ? 12.746 -8.845 -0.362 1.00 94.25 97 ASP A O 1
ATOM 799 N N . MET A 1 98 ? 10.817 -9.943 -0.080 1.00 96.06 98 MET A N 1
ATOM 800 C CA . MET A 1 98 ? 11.448 -11.215 0.303 1.00 96.06 98 MET A CA 1
ATOM 801 C C . MET A 1 98 ? 12.347 -11.818 -0.791 1.00 96.06 98 MET A C 1
ATOM 803 O O . MET A 1 98 ? 13.255 -12.580 -0.465 1.00 96.06 98 MET A O 1
ATOM 807 N N . SER A 1 99 ? 12.128 -11.459 -2.057 1.00 93.69 99 SER A N 1
ATOM 808 C CA . SER A 1 99 ? 12.915 -11.892 -3.217 1.00 93.69 99 SER A CA 1
ATOM 809 C C . SER A 1 99 ? 14.036 -10.908 -3.570 1.00 93.69 99 SER A C 1
ATOM 811 O O . SER A 1 99 ? 14.695 -11.069 -4.596 1.00 93.69 99 SER A O 1
ATOM 813 N N . ARG A 1 100 ? 14.287 -9.906 -2.714 1.00 94.56 100 ARG A N 1
ATOM 814 C CA . ARG A 1 100 ? 15.261 -8.822 -2.923 1.00 94.56 100 ARG A CA 1
ATOM 815 C C . ARG A 1 100 ? 14.936 -7.928 -4.127 1.00 94.56 100 ARG A C 1
ATOM 817 O O . ARG A 1 100 ? 15.826 -7.238 -4.622 1.00 94.56 100 ARG A O 1
ATOM 824 N N . ASN A 1 101 ? 13.678 -7.891 -4.559 1.00 93.69 101 ASN A N 1
ATOM 825 C CA . ASN A 1 101 ? 13.207 -6.947 -5.562 1.00 93.69 101 ASN A CA 1
ATOM 826 C C . ASN A 1 101 ? 12.787 -5.644 -4.882 1.00 93.69 101 ASN A C 1
ATOM 828 O O . ASN A 1 101 ? 12.138 -5.654 -3.840 1.00 93.69 101 ASN A O 1
ATOM 832 N N . ASN A 1 102 ? 13.122 -4.523 -5.507 1.00 93.75 102 ASN A N 1
ATOM 833 C CA . ASN A 1 102 ? 12.569 -3.212 -5.166 1.00 93.75 102 ASN A CA 1
ATOM 834 C C . ASN A 1 102 ? 11.563 -2.774 -6.244 1.00 93.75 102 ASN A C 1
ATOM 836 O O . ASN A 1 102 ? 11.359 -3.493 -7.228 1.00 93.75 102 ASN A O 1
ATOM 840 N N . GLY A 1 103 ? 10.966 -1.587 -6.102 1.00 90.69 103 GLY A N 1
ATOM 841 C CA . GLY A 1 103 ? 9.976 -1.086 -7.064 1.00 90.69 103 GLY A CA 1
ATOM 842 C C . GLY A 1 103 ? 10.478 -1.067 -8.516 1.00 90.69 103 GLY A C 1
ATOM 843 O O . GLY A 1 103 ? 9.735 -1.424 -9.425 1.00 90.69 103 GLY A O 1
ATOM 844 N N . LEU A 1 104 ? 11.754 -0.743 -8.743 1.00 90.31 104 LEU A N 1
ATOM 845 C CA . LEU A 1 104 ? 12.345 -0.717 -10.086 1.00 90.31 104 LEU A CA 1
ATOM 846 C C . LEU A 1 104 ? 12.508 -2.118 -10.684 1.00 90.31 104 LEU A C 1
ATOM 848 O O . LEU A 1 104 ? 12.211 -2.315 -11.860 1.00 90.31 104 LEU A O 1
ATOM 852 N N . HIS A 1 105 ? 12.919 -3.103 -9.880 1.00 91.56 105 HIS A N 1
ATOM 853 C CA . HIS A 1 105 ? 12.966 -4.496 -10.333 1.00 91.56 105 HIS A CA 1
ATOM 854 C C . HIS A 1 105 ? 11.566 -4.964 -10.751 1.00 91.56 105 HIS A C 1
ATOM 856 O O . HIS A 1 105 ? 11.409 -5.511 -11.839 1.00 91.56 105 HIS A O 1
ATOM 862 N N . LEU A 1 106 ? 10.540 -4.691 -9.933 1.00 90.94 106 LEU A N 1
ATOM 863 C CA . LEU A 1 106 ? 9.151 -5.068 -10.227 1.00 90.94 106 LEU A CA 1
ATOM 864 C C . LEU A 1 106 ? 8.576 -4.359 -11.461 1.00 90.94 106 LEU A C 1
ATOM 866 O O . LEU A 1 106 ? 7.775 -4.948 -12.186 1.00 90.94 106 LEU A O 1
ATOM 870 N N . ALA A 1 107 ? 8.992 -3.119 -11.729 1.00 87.62 107 ALA A N 1
ATOM 871 C CA . ALA A 1 107 ? 8.619 -2.416 -12.954 1.00 87.62 107 ALA A CA 1
ATOM 872 C C . ALA A 1 107 ? 9.217 -3.099 -14.196 1.00 87.62 107 ALA A C 1
ATOM 874 O O . ALA A 1 107 ? 8.545 -3.213 -15.218 1.00 87.62 107 ALA A O 1
ATOM 875 N N . GLY A 1 108 ? 10.447 -3.612 -14.084 1.00 83.25 108 GLY A N 1
ATOM 876 C CA . GLY A 1 108 ? 11.115 -4.382 -15.137 1.00 83.25 108 GLY A CA 1
ATOM 877 C C . GLY A 1 108 ? 10.604 -5.817 -15.300 1.00 83.25 108 GLY A C 1
ATOM 878 O O . GLY A 1 108 ? 10.828 -6.426 -16.348 1.00 83.25 108 GLY A O 1
ATOM 879 N N . TYR A 1 109 ? 9.896 -6.369 -14.307 1.00 80.62 109 TYR A N 1
ATOM 880 C CA . TYR A 1 109 ? 9.257 -7.676 -14.441 1.00 80.62 109 TYR A CA 1
ATOM 881 C C . TYR A 1 109 ? 8.088 -7.582 -15.420 1.00 80.62 109 TYR A C 1
ATOM 883 O O . TYR A 1 109 ? 7.020 -7.053 -15.112 1.00 80.62 109 TYR A O 1
ATOM 891 N N . LEU A 1 110 ? 8.286 -8.150 -16.607 1.00 59.69 110 LEU A N 1
ATOM 892 C CA . LEU A 1 110 ? 7.226 -8.543 -17.530 1.00 59.69 110 LEU A CA 1
ATOM 893 C C . LEU A 1 110 ? 6.567 -9.816 -16.987 1.00 59.69 110 LEU A C 1
ATOM 895 O O . LEU A 1 110 ? 6.716 -10.895 -17.564 1.00 59.69 110 LEU A O 1
ATOM 899 N N . GLU A 1 111 ? 5.908 -9.746 -15.829 1.00 56.31 111 GLU A N 1
ATOM 900 C CA . GLU A 1 111 ? 5.218 -10.933 -15.343 1.00 56.31 111 GLU A CA 1
ATOM 901 C C . GLU A 1 111 ? 3.976 -11.169 -16.201 1.00 56.31 111 GLU A C 1
ATOM 903 O O . GLU A 1 111 ? 3.140 -10.285 -16.398 1.00 56.31 111 GLU A O 1
ATOM 908 N N . ARG A 1 112 ? 3.936 -12.374 -16.781 1.00 50.69 112 ARG A N 1
ATOM 909 C CA . ARG A 1 112 ? 2.858 -12.918 -17.602 1.00 50.69 112 ARG A CA 1
ATOM 910 C C . ARG A 1 112 ? 1.540 -12.713 -16.867 1.00 50.69 112 ARG A C 1
ATOM 912 O O . ARG A 1 112 ? 1.172 -13.549 -16.046 1.00 50.69 112 ARG A O 1
ATOM 919 N N . SER A 1 113 ? 0.814 -11.644 -17.179 1.00 47.72 113 SER A N 1
ATOM 920 C CA . SER A 1 113 ? -0.591 -11.577 -16.820 1.00 47.72 113 SER A CA 1
ATOM 921 C C . SER A 1 113 ? -1.244 -12.828 -17.399 1.00 47.72 113 SER A C 1
ATOM 923 O O . SER A 1 113 ? -1.218 -13.096 -18.604 1.00 47.72 113 SER A O 1
ATOM 925 N N . SER A 1 114 ? -1.707 -13.674 -16.491 1.00 45.38 114 SER A N 1
ATOM 926 C CA . SER A 1 114 ? -2.502 -14.843 -16.796 1.00 45.38 114 SER A CA 1
ATOM 927 C C . SER A 1 114 ? -3.639 -14.433 -17.737 1.00 45.38 114 SER A C 1
ATOM 929 O O . SER A 1 114 ? -4.334 -13.453 -17.488 1.00 45.38 114 SER A O 1
ATOM 931 N N . GLU A 1 115 ? -3.790 -15.213 -18.812 1.00 43.31 115 GLU A N 1
ATOM 932 C CA . GLU A 1 115 ? -4.996 -15.311 -19.650 1.00 43.31 115 GLU A CA 1
ATOM 933 C C . GLU A 1 115 ? -5.228 -14.278 -20.770 1.00 43.31 115 GLU A C 1
ATOM 935 O O . GLU A 1 115 ? -6.367 -13.974 -21.107 1.00 43.31 115 GLU A O 1
ATOM 940 N N . PHE A 1 116 ? -4.187 -13.852 -21.495 1.00 42.78 116 PHE A N 1
ATOM 941 C CA . PHE A 1 116 ? -4.373 -13.520 -22.922 1.00 42.78 116 PHE A CA 1
ATOM 942 C C . PHE A 1 116 ? -3.567 -14.470 -23.818 1.00 42.78 116 PHE A C 1
ATOM 944 O O . PHE A 1 116 ? -2.411 -14.231 -24.173 1.00 42.78 116 PHE A O 1
ATOM 951 N N . ASN A 1 117 ? -4.234 -15.570 -24.174 1.00 46.22 117 ASN A N 1
ATOM 952 C CA . ASN A 1 117 ? -3.810 -16.691 -25.020 1.00 46.22 117 ASN A CA 1
ATOM 953 C C . ASN A 1 117 ? -3.477 -16.329 -26.490 1.00 46.22 117 ASN A C 1
ATOM 955 O O . ASN A 1 117 ? -3.962 -17.001 -27.392 1.00 46.22 117 ASN A O 1
ATOM 959 N N . ILE A 1 118 ? -2.667 -15.297 -26.784 1.00 48.00 118 ILE A N 1
ATOM 960 C CA . ILE A 1 118 ? -2.197 -15.035 -28.173 1.00 48.00 118 ILE A CA 1
ATOM 961 C C . ILE A 1 118 ? -0.725 -14.532 -28.269 1.00 48.00 118 ILE A C 1
ATOM 963 O O . ILE A 1 118 ? -0.153 -14.494 -29.353 1.00 48.00 118 ILE A O 1
ATOM 967 N N . LYS A 1 119 ? -0.039 -14.159 -27.175 1.00 46.09 119 LYS A N 1
ATOM 968 C CA . LYS A 1 119 ? 1.187 -13.315 -27.239 1.00 46.09 119 LYS A CA 1
ATOM 969 C C . LYS A 1 119 ? 2.555 -14.000 -27.041 1.00 46.09 119 LYS A C 1
ATOM 971 O O . LYS A 1 119 ? 3.509 -13.335 -26.645 1.00 46.09 119 LYS A O 1
ATOM 976 N N . THR A 1 120 ? 2.723 -15.283 -27.340 1.00 47.09 120 THR A N 1
ATOM 977 C CA . THR A 1 120 ? 4.038 -15.966 -27.252 1.00 47.09 120 THR A CA 1
ATOM 978 C C . THR A 1 120 ? 4.901 -15.771 -28.514 1.00 47.09 120 THR A C 1
ATOM 980 O O . THR A 1 120 ? 5.388 -16.724 -29.110 1.00 47.09 120 THR A O 1
ATOM 983 N N . SER A 1 121 ? 5.101 -14.523 -28.949 1.00 55.19 121 SER A N 1
ATOM 984 C CA . SER A 1 121 ? 6.070 -14.155 -29.998 1.00 55.19 121 SER A CA 1
ATOM 985 C C . SER A 1 121 ? 6.773 -12.854 -29.608 1.00 55.19 121 SER A C 1
ATOM 987 O O . SER A 1 121 ? 6.163 -12.014 -28.943 1.00 55.19 121 SER A O 1
ATOM 989 N N . ALA A 1 122 ? 8.030 -12.658 -30.025 1.00 58.66 122 ALA A N 1
ATOM 990 C CA . ALA A 1 122 ? 8.819 -11.442 -29.772 1.00 58.66 122 ALA A CA 1
ATOM 991 C C . ALA A 1 122 ? 8.053 -10.144 -30.113 1.00 58.66 122 ALA A C 1
ATOM 993 O O . ALA A 1 122 ? 8.217 -9.121 -29.452 1.00 58.66 122 ALA A O 1
ATOM 994 N N . VAL A 1 123 ? 7.133 -10.218 -31.081 1.00 64.25 123 VAL A N 1
ATOM 995 C CA . VAL A 1 123 ? 6.216 -9.137 -31.478 1.00 64.25 123 VAL A CA 1
ATOM 996 C C . VAL A 1 123 ? 5.255 -8.728 -30.349 1.00 64.25 123 VAL A C 1
ATOM 998 O O . VAL A 1 123 ? 4.971 -7.547 -30.177 1.00 64.25 123 VAL A O 1
ATOM 1001 N N . GLY A 1 124 ? 4.773 -9.676 -29.539 1.00 67.38 124 GLY A N 1
ATOM 1002 C CA . GLY A 1 124 ? 3.882 -9.408 -28.406 1.00 67.38 124 GLY A CA 1
ATOM 1003 C C . GLY A 1 124 ? 4.575 -8.669 -27.261 1.00 67.38 124 GLY A C 1
ATOM 1004 O O . GLY A 1 124 ? 3.982 -7.756 -26.684 1.00 67.38 124 GLY A O 1
ATOM 1005 N N . ALA A 1 125 ? 5.833 -9.022 -26.980 1.00 66.88 125 ALA A N 1
ATOM 1006 C CA . ALA A 1 125 ? 6.672 -8.321 -26.009 1.00 66.88 125 ALA A CA 1
ATOM 1007 C C . ALA A 1 125 ? 7.052 -6.915 -26.507 1.00 66.88 125 ALA A C 1
ATOM 1009 O O . ALA A 1 125 ? 6.901 -5.948 -25.766 1.00 66.88 125 ALA A O 1
ATOM 1010 N N . ALA A 1 126 ? 7.441 -6.780 -27.782 1.00 72.19 126 ALA A N 1
ATOM 1011 C CA . ALA A 1 126 ? 7.753 -5.486 -28.390 1.00 72.19 126 ALA A CA 1
ATOM 1012 C C . ALA A 1 126 ? 6.544 -4.532 -28.393 1.00 72.19 126 ALA A C 1
ATOM 1014 O O . ALA A 1 126 ? 6.679 -3.369 -28.024 1.00 72.19 126 ALA A O 1
ATOM 1015 N N . LEU A 1 127 ? 5.344 -5.021 -28.730 1.00 72.94 127 LEU A N 1
ATOM 1016 C CA . LEU A 1 127 ? 4.107 -4.229 -28.669 1.00 72.94 127 LEU A CA 1
ATOM 1017 C C . LEU A 1 127 ? 3.720 -3.843 -27.236 1.00 72.94 127 LEU A C 1
ATOM 1019 O O . LEU A 1 127 ? 3.165 -2.766 -27.024 1.00 72.94 127 LEU A O 1
ATOM 1023 N N . GLN A 1 128 ? 3.986 -4.710 -26.254 1.00 71.44 128 GLN A N 1
ATOM 1024 C CA . GLN A 1 12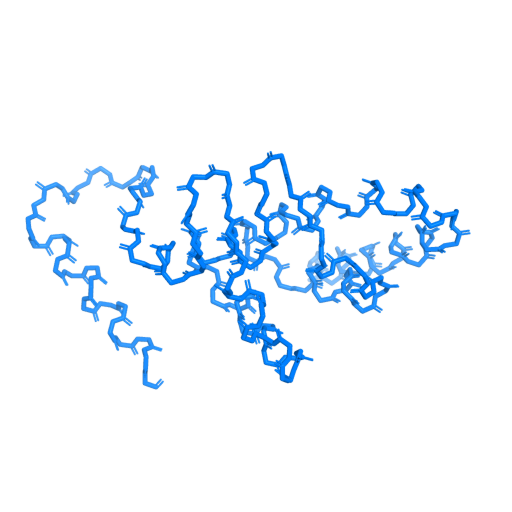8 ? 3.774 -4.383 -24.843 1.00 71.44 128 GLN A CA 1
ATOM 1025 C C . GLN A 1 128 ? 4.724 -3.263 -24.403 1.00 71.44 128 GLN A C 1
ATOM 1027 O O . GLN A 1 128 ? 4.256 -2.254 -23.884 1.00 71.44 128 GLN A O 1
ATOM 1032 N N . MET A 1 129 ? 6.021 -3.384 -24.704 1.00 74.00 129 MET A N 1
ATOM 1033 C CA . MET A 1 129 ? 7.005 -2.330 -24.434 1.00 74.00 129 MET A CA 1
ATOM 1034 C C . MET A 1 129 ? 6.657 -1.022 -25.155 1.00 74.00 129 MET A C 1
ATOM 1036 O O . MET A 1 129 ? 6.743 0.047 -24.562 1.00 74.00 129 MET A O 1
ATOM 1040 N N . GLN A 1 130 ? 6.202 -1.081 -26.410 1.00 79.25 130 GLN A N 1
ATOM 1041 C CA . GLN A 1 130 ? 5.795 0.108 -27.164 1.00 79.25 130 GLN A CA 1
ATOM 1042 C C . GLN A 1 130 ? 4.616 0.844 -26.507 1.00 79.25 130 GLN A C 1
ATOM 1044 O O . GLN A 1 13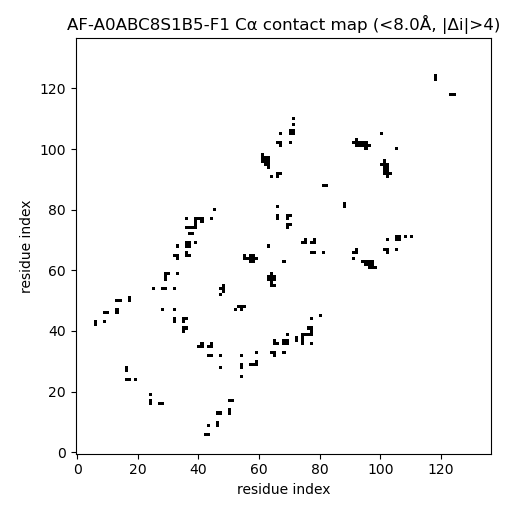0 ? 4.589 2.075 -26.510 1.00 79.25 130 GLN A O 1
ATOM 1049 N N . ARG A 1 131 ? 3.650 0.113 -25.935 1.00 72.44 131 ARG A N 1
ATOM 1050 C CA . ARG A 1 131 ? 2.541 0.709 -25.171 1.00 72.44 131 ARG A CA 1
ATOM 1051 C C . ARG A 1 131 ? 3.028 1.337 -23.872 1.00 72.44 131 ARG A C 1
ATOM 1053 O O . ARG A 1 131 ? 2.621 2.450 -23.571 1.00 72.44 131 ARG A O 1
ATOM 1060 N N . GLU A 1 132 ? 3.921 0.662 -23.153 1.00 71.50 132 GLU A N 1
ATOM 1061 C CA . GLU A 1 132 ? 4.500 1.194 -21.916 1.00 71.50 132 GLU A CA 1
ATOM 1062 C C . GLU A 1 132 ? 5.317 2.472 -22.180 1.00 71.50 132 GLU A C 1
ATOM 1064 O O . GLU A 1 132 ? 5.172 3.437 -21.442 1.00 71.50 132 GLU A O 1
ATOM 1069 N N . ILE A 1 133 ? 6.072 2.555 -23.286 1.00 75.25 133 ILE A N 1
ATOM 1070 C CA . ILE A 1 133 ? 6.799 3.777 -23.694 1.00 75.25 133 ILE A CA 1
ATOM 1071 C C . ILE A 1 133 ? 5.851 4.959 -23.945 1.00 75.25 133 ILE A C 1
ATOM 1073 O O . ILE A 1 133 ? 6.201 6.100 -23.651 1.00 75.25 133 ILE A O 1
ATOM 1077 N N . GLN A 1 134 ? 4.653 4.716 -24.484 1.00 70.19 134 GLN A N 1
ATOM 1078 C CA . GLN A 1 134 ? 3.672 5.782 -24.714 1.00 70.19 134 GLN A CA 1
ATOM 1079 C C . GLN A 1 134 ? 3.128 6.378 -23.408 1.00 70.19 134 GLN A C 1
ATOM 1081 O O . GLN A 1 134 ? 2.659 7.511 -23.430 1.00 70.19 134 GLN A O 1
ATOM 1086 N N . TRP A 1 135 ? 3.204 5.648 -22.292 1.00 60.28 135 TRP A N 1
ATOM 1087 C CA . TRP A 1 135 ? 2.737 6.103 -20.978 1.00 60.28 135 TRP A CA 1
ATOM 1088 C C . TRP A 1 135 ? 3.749 6.977 -20.230 1.00 60.28 135 TRP A C 1
ATOM 1090 O O . TRP A 1 135 ? 3.374 7.642 -19.275 1.00 60.28 135 TRP A O 1
ATOM 1100 N N . PHE A 1 136 ? 5.017 7.003 -20.656 1.00 54.94 136 PHE A N 1
ATOM 1101 C CA . PHE A 1 136 ? 6.071 7.814 -20.028 1.00 54.94 136 PHE A CA 1
ATOM 1102 C C . PHE A 1 136 ? 6.141 9.267 -20.540 1.00 54.94 136 PHE A C 1
ATOM 1104 O O . PHE A 1 136 ? 7.121 9.956 -20.255 1.00 54.94 136 PHE A O 1
ATOM 1111 N N . LYS A 1 137 ? 5.158 9.725 -21.324 1.00 43.78 137 LYS A N 1
ATOM 1112 C CA . LYS A 1 137 ? 5.082 11.108 -21.823 1.00 43.78 137 LYS A CA 1
ATOM 1113 C C . LYS A 1 137 ? 4.200 11.991 -20.958 1.00 43.78 137 LYS A C 1
ATOM 1115 O O . LYS A 1 137 ? 3.137 11.498 -20.531 1.00 43.78 137 LYS A O 1
#

Foldseek 3Di:
DVVVVVLVVLLVVLVVLLVDDPVSSLVVLLVVLLVCLLVLVQSSVVSNCVSPVCLQCRQDPQRAGSLLNNLLNVNVSNVVCLVVVPPCSVVQQCGATNVRDGSVNSNVDPPPPPDPPPQPDPVNVVVVVVVVVVVVD

InterPro domains:
  IPR036770 Ankyrin repeat-containing domain superfamily [G3DSA:1.25.40.20] (1-125)
  IPR036770 Ankyrin repeat-containing domain superfamily [SSF48403] (5-110)

Sequence (137 aa):
MMHHHAILLVKYLCEETIKLDHVLASSILKKPLHIAAANGAHEVVEEILYSFPSAAYFLNKQKQLFLHIAIANRRERVFNLIYQFEDLGHQFLRVIDMSRNNGLHLAGYLERSSEFNIKTSAVGAALQMQREIQWFK

pLDDT: mean 85.97, std 15.33, range [42.78, 98.38]

Secondary structure (DSSP, 8-state):
-HHHHHHHHHHHHHHHHHTS-HHHHHHHHHHHHHHHHHHT-HHHHHHHHHH-GGGGG---TTS--HHHHHHHTT-HHHHGGGGGGGGGHHHHHH---TTS--HHHHHH-----TT-TT--SHHHHHHHHHHHHHHT-

Organism: NCBI:txid185542

Mean predicted aligned error: 7.64 Å

Solvent-accessible surface area (backbone atoms only — not comparable to full-atom values): 7748 Å² total; per-residue (Å²): 114,69,69,61,53,52,50,54,49,51,52,52,53,47,62,58,36,65,73,44,57,71,68,59,28,50,62,62,50,48,60,56,41,44,52,24,22,50,72,42,40,35,72,58,37,50,50,49,37,71,71,37,61,75,58,72,72,40,60,51,99,55,46,36,36,40,58,44,41,5,43,59,58,70,18,59,72,40,42,59,52,41,70,77,47,60,86,52,33,66,55,65,43,64,47,53,26,78,84,70,41,27,38,65,54,35,59,67,48,83,70,78,71,83,87,66,95,79,52,94,44,75,64,43,54,51,53,49,51,56,55,55,60,64,67,78,111

Nearest PDB structures (foldseek):
  1wg0-assembly1_A  TM=8.712E-01  e=5.320E-02  Saccharomyces cerevisiae
  5et1-assembly2_B  TM=8.744E-01  e=6.528E-02  Mus musculus
  3aji-assembly2_C  TM=8.436E-01  e=5.320E-02  Mus musculus
  5vhj-assembly1_G  TM=8.481E-01  e=1.406E-01  Homo sapiens
  2dwz-assembly2_C  TM=5.414E-01  e=2.230E-02  Mus musculus